Protein AF-A0A2A4LX77-F1 (afdb_monomer)

pLDDT: mean 89.2, std 8.37, range [61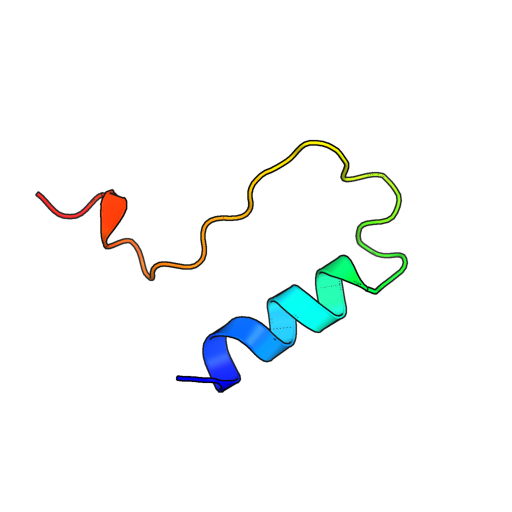.84, 97.5]

Structure (mmCIF, N/CA/C/O backbone):
data_AF-A0A2A4LX77-F1
#
_entry.id   AF-A0A2A4LX77-F1
#
loop_
_atom_site.group_PDB
_atom_site.id
_atom_site.type_symbol
_atom_site.label_atom_id
_atom_site.label_alt_id
_atom_site.label_comp_id
_atom_site.label_asym_id
_atom_site.label_entity_id
_atom_site.label_seq_id
_atom_site.pdbx_PDB_ins_code
_atom_site.Cartn_x
_atom_site.Cartn_y
_atom_site.Cartn_z
_atom_site.occupancy
_atom_site.B_iso_or_equiv
_atom_site.auth_seq_id
_atom_site.auth_comp_id
_atom_site.auth_asym_id
_atom_site.auth_atom_id
_atom_site.pdbx_PDB_model_num
ATOM 1 N N . MET A 1 1 ? -1.853 -6.105 -14.815 1.00 61.84 1 MET A N 1
ATOM 2 C CA . MET A 1 1 ? -2.588 -7.345 -14.482 1.00 61.84 1 MET A CA 1
ATOM 3 C C . MET A 1 1 ? -3.353 -7.106 -13.181 1.00 61.84 1 MET A C 1
ATOM 5 O O . MET A 1 1 ? -2.911 -6.264 -12.412 1.00 61.84 1 MET A O 1
ATOM 9 N N . PRO A 1 2 ? -4.495 -7.762 -12.901 1.00 71.62 2 PRO A N 1
ATOM 10 C CA . PRO A 1 2 ? -5.161 -7.634 -11.595 1.00 71.62 2 PRO A CA 1
ATOM 11 C C . PRO A 1 2 ? -4.243 -8.019 -10.422 1.00 71.62 2 PRO A C 1
ATOM 13 O O . PRO A 1 2 ? -4.379 -7.486 -9.323 1.00 71.62 2 PRO A O 1
ATOM 16 N N . ASP A 1 3 ? -3.284 -8.908 -10.683 1.00 82.62 3 ASP A N 1
ATOM 17 C CA . ASP A 1 3 ? -2.324 -9.434 -9.711 1.00 82.62 3 ASP A CA 1
ATOM 18 C C . ASP A 1 3 ? -1.368 -8.365 -9.157 1.00 82.62 3 ASP A C 1
ATOM 20 O O . ASP A 1 3 ? -0.987 -8.437 -7.990 1.00 82.62 3 ASP A O 1
ATOM 24 N N . ASP A 1 4 ? -1.062 -7.318 -9.933 1.00 84.06 4 ASP A N 1
ATOM 25 C CA . ASP A 1 4 ? -0.149 -6.238 -9.523 1.00 84.06 4 ASP A CA 1
ATOM 26 C C . ASP A 1 4 ? -0.716 -5.401 -8.358 1.00 84.06 4 ASP A C 1
ATOM 28 O O . ASP A 1 4 ? 0.027 -4.785 -7.593 1.00 84.06 4 ASP A O 1
ATOM 32 N N . PHE A 1 5 ? -2.045 -5.398 -8.194 1.00 88.69 5 PHE A N 1
ATOM 33 C CA . PHE A 1 5 ? -2.740 -4.621 -7.165 1.00 88.69 5 PHE A CA 1
ATOM 34 C C . PHE A 1 5 ? -3.128 -5.441 -5.933 1.00 88.69 5 PHE A C 1
ATOM 36 O O . PHE A 1 5 ? -3.408 -4.857 -4.887 1.00 88.69 5 PHE A O 1
ATOM 43 N N . GLN A 1 6 ? -3.136 -6.775 -6.002 1.00 91.38 6 GLN A N 1
ATOM 44 C CA . GLN A 1 6 ? -3.600 -7.605 -4.881 1.00 91.38 6 GLN A CA 1
ATOM 45 C C . GLN A 1 6 ? -2.796 -7.341 -3.603 1.00 91.38 6 GLN A C 1
ATOM 47 O O . GLN A 1 6 ? -3.377 -7.130 -2.539 1.00 91.38 6 GLN A O 1
ATOM 52 N N . GLY A 1 7 ? -1.466 -7.271 -3.714 1.00 90.62 7 GLY A N 1
ATOM 53 C CA . GLY A 1 7 ? -0.596 -6.988 -2.572 1.00 90.62 7 GLY A CA 1
ATOM 54 C C . GLY A 1 7 ? -0.839 -5.604 -1.967 1.00 90.62 7 GLY A C 1
ATOM 55 O O . GLY A 1 7 ? -0.902 -5.474 -0.746 1.00 90.62 7 GLY A O 1
ATOM 56 N N . ILE A 1 8 ? -1.039 -4.580 -2.805 1.00 93.44 8 ILE A N 1
ATOM 57 C CA . ILE A 1 8 ? -1.246 -3.207 -2.324 1.00 93.44 8 ILE A CA 1
ATOM 58 C C . ILE A 1 8 ? -2.611 -3.045 -1.651 1.00 93.44 8 ILE A C 1
ATOM 60 O O . ILE A 1 8 ? -2.719 -2.354 -0.640 1.00 93.44 8 ILE A O 1
ATOM 64 N N . ILE A 1 9 ? -3.638 -3.727 -2.163 1.00 93.00 9 ILE A N 1
ATOM 65 C CA . ILE A 1 9 ? -4.977 -3.731 -1.571 1.00 93.00 9 ILE A CA 1
ATOM 66 C C . ILE A 1 9 ? -4.937 -4.403 -0.196 1.00 93.00 9 ILE A C 1
ATOM 68 O O . ILE A 1 9 ? -5.450 -3.841 0.770 1.00 93.00 9 ILE A O 1
ATOM 72 N N . VAL A 1 10 ? -4.284 -5.565 -0.082 1.00 94.81 10 VAL A N 1
ATOM 73 C CA . VAL A 1 10 ? -4.120 -6.262 1.205 1.00 94.81 10 VAL A CA 1
ATOM 74 C C . VAL A 1 10 ? -3.317 -5.412 2.189 1.00 94.81 10 VAL A C 1
ATOM 76 O O . VAL A 1 10 ? -3.705 -5.306 3.349 1.00 94.81 10 VAL A O 1
ATOM 79 N N . PHE A 1 11 ? -2.242 -4.764 1.736 1.00 94.69 11 PHE A N 1
ATOM 80 C CA . PHE A 1 11 ? -1.446 -3.866 2.569 1.00 94.69 11 PHE A CA 1
ATOM 81 C C . PHE A 1 11 ? -2.291 -2.720 3.135 1.00 94.69 11 PHE A C 1
ATOM 83 O O . PHE A 1 11 ? -2.327 -2.556 4.353 1.00 94.69 11 PHE A O 1
ATOM 90 N N . LEU A 1 12 ? -3.010 -1.989 2.274 1.00 94.25 12 LEU A N 1
ATOM 91 C CA . LEU A 1 12 ? -3.837 -0.841 2.665 1.00 94.25 12 LEU A CA 1
ATOM 92 C C . LEU A 1 12 ? -5.031 -1.219 3.551 1.00 94.25 12 LEU A C 1
ATOM 94 O O . LEU A 1 12 ? -5.478 -0.398 4.350 1.00 94.25 12 LEU A O 1
ATOM 98 N N . ALA A 1 13 ? -5.548 -2.441 3.413 1.00 95.69 13 ALA A N 1
ATOM 99 C CA . ALA A 1 13 ? -6.632 -2.966 4.241 1.00 95.69 13 ALA A CA 1
ATOM 100 C C . ALA A 1 13 ? -6.154 -3.550 5.585 1.00 95.69 13 ALA A C 1
ATOM 102 O O . ALA A 1 13 ? -6.983 -3.951 6.401 1.00 95.69 13 ALA A O 1
ATOM 103 N N . SER A 1 14 ? -4.841 -3.639 5.815 1.00 97.19 14 SER A N 1
ATOM 104 C CA . SER A 1 14 ? -4.261 -4.288 6.994 1.00 97.19 14 SER A CA 1
ATOM 105 C C . 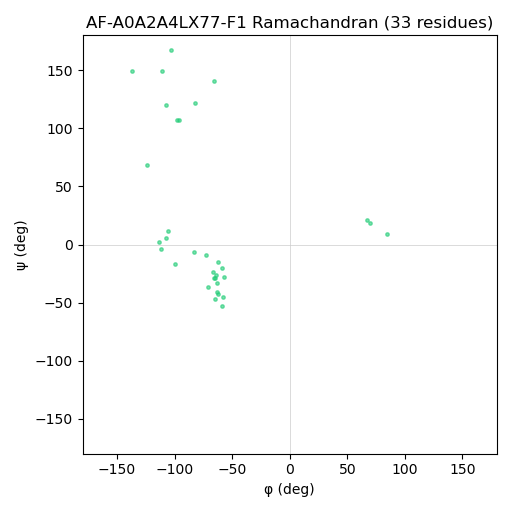SER A 1 14 ? -3.765 -3.293 8.045 1.00 97.19 14 SER A C 1
ATOM 107 O O . SER A 1 14 ? -3.544 -2.114 7.778 1.00 97.19 14 SER A O 1
ATOM 109 N N . ASP A 1 15 ? -3.460 -3.799 9.241 1.00 97.50 15 ASP A N 1
ATOM 110 C CA . ASP A 1 15 ? -2.818 -3.012 10.302 1.00 97.50 15 ASP A CA 1
ATOM 111 C C . ASP A 1 15 ? -1.417 -2.499 9.931 1.00 97.50 15 ASP A C 1
ATOM 113 O O . ASP A 1 15 ? -0.891 -1.603 10.604 1.00 97.50 15 ASP A O 1
ATOM 117 N N . ALA A 1 16 ? -0.804 -3.041 8.871 1.00 96.69 16 ALA A N 1
ATOM 118 C CA . ALA A 1 16 ? 0.503 -2.601 8.393 1.00 96.69 16 ALA A CA 1
ATOM 119 C C . ALA A 1 16 ? 0.481 -1.144 7.902 1.00 96.69 16 ALA A C 1
ATOM 121 O O . ALA A 1 16 ? 1.499 -0.458 7.994 1.00 96.69 16 ALA A O 1
ATOM 122 N N . SER A 1 17 ? -0.675 -0.647 7.453 1.00 96.06 17 SER A N 1
ATOM 123 C CA . SER A 1 17 ? -0.861 0.727 6.979 1.00 96.06 17 SER A CA 1
ATOM 124 C C . SER A 1 17 ? -1.629 1.621 7.960 1.00 96.06 17 SER A C 1
ATOM 126 O O . SER A 1 17 ? -1.986 2.737 7.594 1.00 96.06 17 SER A O 1
ATOM 128 N N . LYS A 1 18 ? -1.864 1.210 9.218 1.00 96.75 18 LYS A N 1
ATOM 129 C CA . LYS A 1 18 ? -2.750 1.947 10.157 1.00 96.75 18 LYS A CA 1
ATOM 130 C C . LYS A 1 18 ? -2.343 3.398 10.458 1.00 96.75 18 LYS A C 1
ATOM 132 O O . LYS A 1 18 ? -3.157 4.182 10.930 1.00 96.75 18 LYS A O 1
ATOM 137 N N . PHE A 1 19 ? -1.080 3.746 10.216 1.00 96.44 19 PHE A N 1
ATOM 138 C CA . PHE A 1 19 ? -0.546 5.101 10.386 1.00 96.44 19 PHE A CA 1
ATOM 139 C C . PHE A 1 19 ? -0.259 5.813 9.053 1.00 96.44 19 PHE A C 1
ATOM 141 O O . PHE A 1 19 ? 0.287 6.914 9.053 1.00 96.44 19 PHE A O 1
ATOM 148 N N . MET A 1 20 ? -0.616 5.210 7.918 1.00 95.50 20 MET A N 1
ATOM 149 C CA . MET A 1 20 ? -0.467 5.798 6.588 1.00 95.50 20 MET A CA 1
ATOM 150 C C . MET A 1 20 ? -1.799 6.410 6.155 1.00 95.50 20 MET A C 1
ATOM 152 O O . MET A 1 20 ? -2.748 5.705 5.831 1.00 95.50 20 MET A O 1
ATOM 156 N N . THR A 1 21 ? -1.870 7.739 6.147 1.00 93.94 21 THR A N 1
ATOM 157 C CA . THR A 1 21 ? -3.050 8.503 5.722 1.00 93.94 21 THR A CA 1
ATOM 158 C C . THR A 1 21 ? -2.630 9.686 4.855 1.00 93.94 21 THR A C 1
ATOM 160 O O . THR A 1 21 ? -1.532 10.213 5.023 1.00 93.94 21 THR A O 1
ATOM 163 N N . GLY A 1 22 ? -3.485 10.088 3.909 1.00 95.00 22 GLY A N 1
ATOM 164 C CA . GLY A 1 22 ? -3.225 11.224 3.016 1.00 95.00 22 GLY A CA 1
ATOM 165 C C . GLY A 1 22 ? -2.078 11.011 2.021 1.00 95.00 22 GLY A C 1
ATOM 166 O O . GLY A 1 22 ? -1.519 11.984 1.524 1.00 95.00 22 GLY A O 1
ATOM 167 N N . VAL A 1 23 ? -1.713 9.757 1.743 1.00 94.06 23 VAL A N 1
ATOM 168 C CA . VAL A 1 23 ? -0.608 9.396 0.844 1.00 94.06 23 VAL A CA 1
ATOM 169 C C . VAL A 1 23 ? -1.120 8.747 -0.439 1.00 94.06 23 VAL A C 1
ATOM 171 O O . VAL A 1 23 ? -2.116 8.026 -0.424 1.00 94.06 23 VAL A O 1
ATOM 174 N N . THR A 1 24 ? -0.389 8.949 -1.536 1.00 92.50 24 THR A N 1
ATOM 175 C CA . THR A 1 24 ? -0.605 8.250 -2.809 1.00 92.50 24 THR A CA 1
ATOM 176 C C . THR A 1 24 ? 0.521 7.245 -3.029 1.00 92.50 24 THR A C 1
ATOM 178 O O . THR A 1 24 ? 1.686 7.628 -3.110 1.00 92.50 24 THR A O 1
ATOM 181 N N . LEU A 1 25 ? 0.175 5.962 -3.145 1.00 91.31 25 LEU A N 1
ATOM 182 C CA . LEU A 1 25 ? 1.094 4.881 -3.515 1.00 91.31 25 LEU A CA 1
ATOM 183 C C . LEU A 1 25 ? 0.981 4.612 -5.021 1.00 91.31 25 LEU A C 1
ATOM 185 O O . LEU A 1 25 ? -0.020 4.065 -5.480 1.00 91.31 25 LEU A O 1
ATOM 189 N N . VAL A 1 26 ? 1.995 5.019 -5.789 1.00 91.38 26 VAL A N 1
ATOM 190 C CA . VAL A 1 26 ? 2.044 4.826 -7.248 1.00 91.38 26 VAL A CA 1
ATOM 191 C C . VAL A 1 26 ? 2.531 3.411 -7.567 1.00 91.38 26 VAL A C 1
ATOM 193 O O . VAL A 1 26 ? 3.624 3.023 -7.168 1.00 91.38 26 VAL A O 1
ATOM 196 N N . MET A 1 27 ? 1.708 2.653 -8.292 1.00 88.19 27 MET A N 1
ATOM 197 C CA . MET A 1 27 ? 1.976 1.283 -8.745 1.00 88.19 27 MET A CA 1
ATOM 198 C C . MET A 1 27 ? 1.832 1.228 -10.267 1.00 88.19 27 MET A C 1
ATOM 200 O O . MET A 1 27 ? 0.873 0.673 -10.796 1.00 88.19 27 MET A O 1
ATOM 204 N N . ASP A 1 28 ? 2.747 1.885 -10.971 1.00 88.38 28 ASP A N 1
ATOM 205 C CA . ASP A 1 28 ? 2.707 2.035 -12.427 1.00 88.38 28 ASP A CA 1
ATOM 206 C C . ASP A 1 28 ? 3.851 1.302 -13.139 1.00 88.38 28 ASP A C 1
ATOM 208 O O . ASP A 1 28 ? 3.959 1.410 -14.350 1.00 88.38 28 ASP A O 1
ATOM 212 N N . GLY A 1 29 ? 4.720 0.583 -12.420 1.00 88.62 29 GLY A N 1
ATOM 213 C CA . GLY A 1 29 ? 5.897 -0.072 -13.004 1.00 88.62 29 GLY A CA 1
ATOM 214 C C . 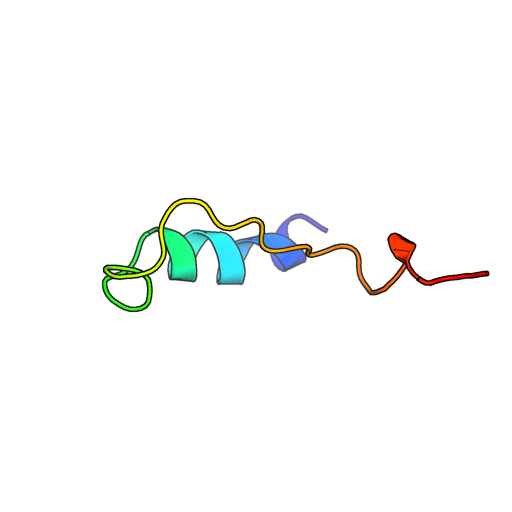GLY A 1 29 ? 6.989 0.898 -13.476 1.00 88.62 29 GLY A C 1
ATOM 215 O O . GLY A 1 29 ? 7.831 0.509 -14.281 1.00 88.62 29 GLY A O 1
ATOM 216 N N . GLY A 1 30 ? 6.979 2.149 -13.005 1.00 87.88 30 GLY A N 1
ATOM 217 C CA . GLY A 1 30 ? 7.927 3.189 -13.409 1.00 87.88 30 GLY A CA 1
ATOM 218 C C . GLY A 1 30 ? 7.536 3.935 -14.686 1.00 87.88 30 GLY A C 1
ATOM 219 O O . GLY A 1 30 ? 8.332 4.726 -15.186 1.00 87.88 30 GLY A O 1
ATOM 220 N N . TYR A 1 31 ? 6.327 3.724 -15.213 1.00 85.88 31 TYR A N 1
ATOM 221 C CA . TYR A 1 31 ? 5.861 4.369 -16.445 1.00 85.88 31 TYR A CA 1
ATOM 222 C C . TYR A 1 31 ? 5.766 5.897 -16.335 1.00 85.88 31 TYR A C 1
ATOM 224 O O . TYR A 1 31 ? 6.044 6.586 -17.311 1.00 85.88 31 TYR A O 1
ATOM 232 N N . GLY A 1 32 ? 5.440 6.448 -15.166 1.00 82.62 32 GLY A N 1
ATOM 233 C CA . GLY A 1 32 ? 5.421 7.894 -14.928 1.00 82.62 32 GLY A CA 1
ATOM 234 C C . GLY A 1 32 ? 6.808 8.542 -14.844 1.00 82.62 32 GLY A C 1
ATOM 235 O O . GLY A 1 3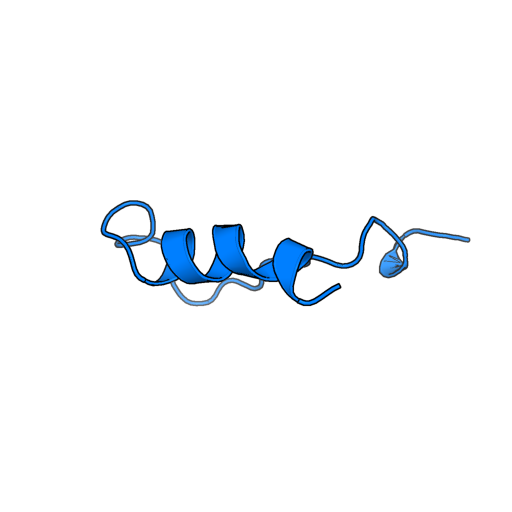2 ? 6.904 9.766 -14.805 1.00 82.62 32 GLY A O 1
ATOM 236 N N . LEU A 1 33 ? 7.872 7.732 -14.804 1.00 85.31 33 LEU A N 1
ATOM 237 C CA . LEU A 1 33 ? 9.274 8.163 -14.808 1.00 85.31 33 LEU A CA 1
ATOM 238 C C . LEU A 1 33 ? 10.001 7.783 -16.108 1.00 85.31 33 LEU A C 1
ATOM 240 O O . LEU A 1 33 ? 11.173 8.132 -16.268 1.00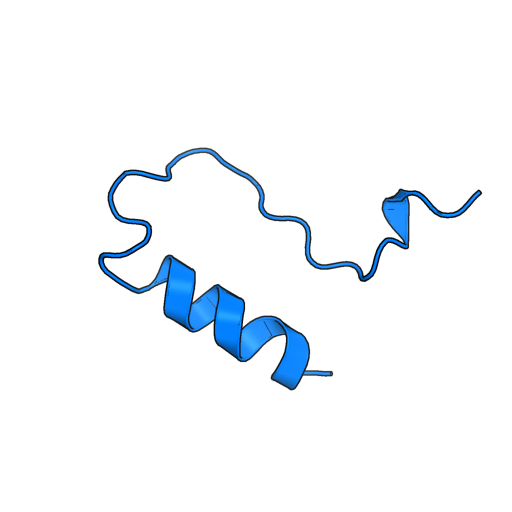 85.31 33 LEU A O 1
ATOM 244 N N . ALA A 1 34 ? 9.338 7.057 -17.015 1.00 73.12 34 ALA A N 1
ATOM 245 C CA . ALA A 1 34 ? 9.868 6.784 -18.342 1.00 73.12 34 ALA A CA 1
ATOM 246 C C . ALA A 1 34 ? 9.974 8.109 -19.132 1.00 73.12 34 ALA A C 1
ATOM 248 O O . ALA A 1 34 ? 9.109 8.972 -18.962 1.00 73.12 34 ALA A O 1
ATOM 249 N N . PRO A 1 35 ? 11.042 8.297 -19.929 1.00 70.81 35 PRO A N 1
ATOM 250 C CA . PRO A 1 35 ? 11.291 9.541 -20.658 1.00 70.81 35 PRO A CA 1
ATOM 251 C C . PRO A 1 35 ? 10.198 9.890 -21.674 1.00 70.81 35 PRO A C 1
ATOM 253 O O . PRO A 1 35 ? 9.568 8.958 -22.226 1.00 70.81 35 PRO A O 1
#

Sequence (35 aa):
MPDDFQGIIVFLASDASKFMTGVTLVMDGGYGLAP

Foldseek 3Di:
DVVLCPVVVPCCVDPVCVVPPPDDDDSPVCPVVDD

Radius of gyration: 11.73 Å; Cα contacts (8 Å, |Δi|>4): 5; chains: 1; bounding box: 18×21×31 Å

Secondary structure (DSSP, 8-state):
-THHHHHHHHHHTSGGGTT--S-----STTGGG--

Mean predicted aligned error: 4.18 Å

Solvent-accessible surface area (backbone atoms only — not comparable to full-atom values): 2525 Å² total; per-residue (Å²): 114,78,72,76,46,51,63,57,54,52,42,68,76,33,80,87,33,74,87,68,73,99,74,86,85,86,86,64,91,58,58,93,72,55,133

=== Feature glossary ===
The features interleav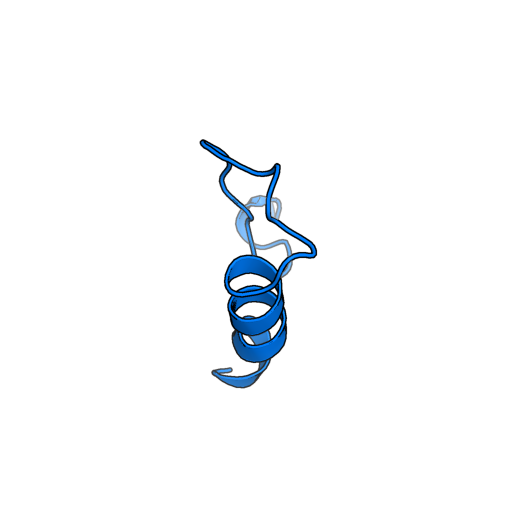ed in this record are:

— What the protein is —

Sequence gives the chain of amino acids in standard one-letter code (A=alanine, C=cysteine, …, Y=tyrosine), read N→C. It is the only feature that is directly encoded by the gene; all structural features are derived from the folded form of this sequence.

Database cross-references. InterPro integrates a dozen domain/family signature databases into unified entries with residue-range hits. GO terms attach function/process/location labels with evidence codes. CATH codes position the fold in a four-level structural taxonomy. Organism is the NCBI-taxonomy species name.

— Where its atoms are —

Atomic coordinates in PDBx/mmCIF format — the same representation the Protein Data Bank distributes. Each line of the _atom_site loop places one backbone atom in Cartesian space (units: ångströms, origin: arbitrary).

The six renders are orthographic views along the three Cartesian axes in both directions. Representation (cartoon, sticks, or surface) and color scheme (sequence-rainbow or by-chain) vary across proteins so the training set covers all the common visualization conventions.

— Local backbone conformation —

Eight-state secondary structure (DSSP): H is the canonical α-helix, G the tighter 3₁₀-helix, I the wider π-helix; E/B are β-structure, T and S are turns and bends, and '-' is everything else. DSSP derives these from the pattern of main-chain N–H···O=C hydrogen bonds, not from the sequence.

P-SEA three-state annotation labels each residue as helix, strand, or coil based purely on the geometry of the Cα trace. It serves as a fallback when the full backbone (and thus DSSP) is unavailable.

The φ/ψ torsion pair specifies the backbone conformation at each residue. φ rotates about the N–Cα bond, ψ about the Cα–C bond. Steric clashes forbid most of the (φ, ψ) plane — the allowed regions (α-helix basin, β-sheet basin, left-handed helix) are the Ramachandran-allowed regions.

— Global shape and packing —

The geometric summary reports three shape descriptors. Rg (radius of gyration) measures how spread out the Cα atoms are about their centre of mass; compact globular proteins have small Rg, elongated or unfolded ones large. Cα contacts (<8 Å, |i−j|>4) count long-range residue pairs in spatial proximity — high for tightly packed folds, near zero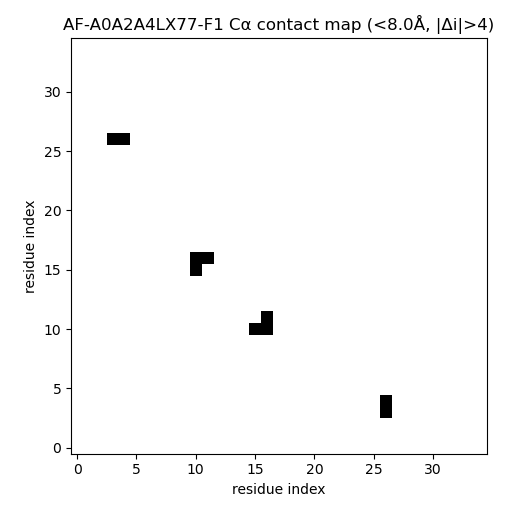 for rods or random coil. The bounding-box extents give the protein's footprint along x, y, z in Å.

Solvent-accessible surface area (SASA) is the area in Å² traced out by the centre of a 1.4 Å probe sphere (a water molecule) rolled over the protein's van der Waals surface (Shrake–Rupley / Lee–Richards construction). Buried residues have near-zero SASA; fully exposed residues can exceed 200 Å². The total SASA scales roughly with the number of surface residues.

The contact map is a binary N×N matrix image: pi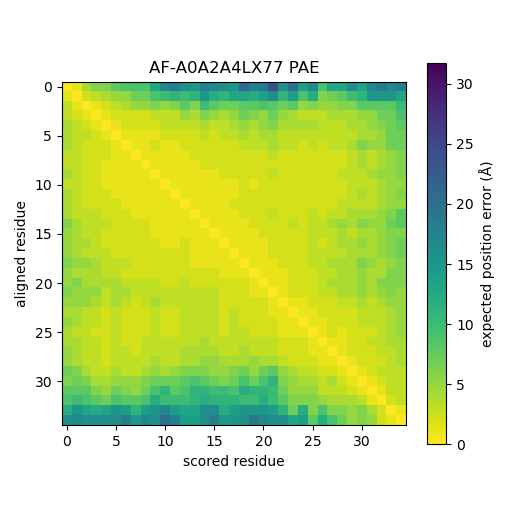xel (i, j) is dark where Cα_i and Cα_j are within 8 Å and |i−j|>4. Because the |i−j|>4 filter removes local helical contacts, off-diagonal stripes parallel to the main diagonal indicate parallel β-sheets; stripes perpendicular to it indicate antiparallel β-sheets. The Ramachandran plot scatters every residue's (φ, ψ) pair against the sterically allowed regions. The PAE heatmap renders the predicted-aligned-error matrix.

— Structural neighborhood —

3Di is Foldseek's structural alphabet. Each residue is assigned one of twenty discrete states based on how its Cα sits relative to its spatial (not sequential) neighbors. Aligning 3Di strings finds structural homologs roughly as well as full 3D superposition, but orders of magnitude faster.

Nearest PDB neighbors are the top structural matches found by Foldseek when searching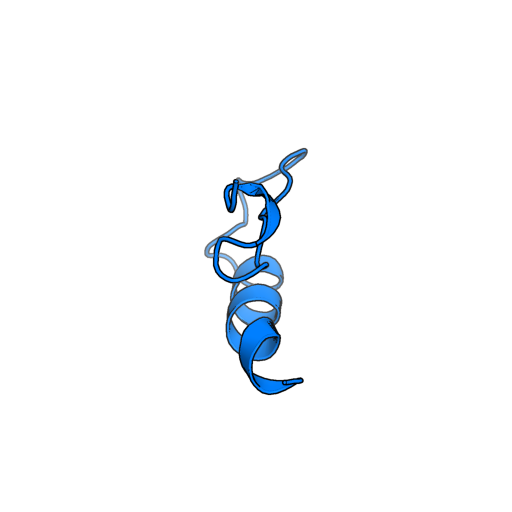 this structure against the entire Protein Data Bank. Each hit reports a TM-score (0 to 1; >0.5 almost always implies the same fold) and an E-value. These are *structural* homologs — they may share no detectable sequence similarity.

— Confidence and disorder —

For AlphaFold models, the B-factor field carries pLDDT — the model's own estimate of local accuracy on a 0–100 scale. Regions with pLDDT<50 should be treated as essentially unmodeled; they often correspond to intrinsically disordered segments.

Crystallographic B-factors measure how much each atom's electron density is smeared out, in Å². They rise in mobile loops and surface residues and fall in the buried interior. In AlphaFold models this column is repurposed to hold pLDDT instead.

Predicted aligned error is AlphaFold's pairwise confidence. Unlike pLDDT (per-residue), PAE is per-residue-pair and captures whether two parts of the structure are correctly placed relative to each other. Units are ångströms of expected positional error.